Protein AF-A0A7C6HKN8-F1 (afdb_monomer)

Structure (mmCIF, N/CA/C/O backbone):
data_AF-A0A7C6HKN8-F1
#
_entry.id   AF-A0A7C6HKN8-F1
#
loop_
_atom_site.group_PDB
_atom_site.id
_atom_site.type_symbol
_atom_site.label_atom_id
_atom_site.label_alt_id
_atom_site.label_comp_id
_atom_site.label_asym_id
_atom_site.label_entity_id
_atom_site.label_seq_id
_atom_site.pdbx_PDB_ins_code
_atom_site.Cartn_x
_atom_site.Cartn_y
_atom_site.Cartn_z
_atom_site.occupancy
_atom_site.B_iso_or_equiv
_atom_site.auth_seq_id
_atom_site.auth_comp_id
_atom_site.auth_asym_id
_atom_site.auth_atom_id
_atom_site.pdbx_PDB_model_num
ATOM 1 N N . MET A 1 1 ? -2.225 6.067 46.835 1.00 45.88 1 MET A N 1
ATOM 2 C CA . MET A 1 1 ? -3.198 5.377 45.961 1.00 45.88 1 MET A CA 1
ATOM 3 C C . MET A 1 1 ? -3.950 6.439 45.179 1.00 45.88 1 MET A C 1
ATOM 5 O O . MET A 1 1 ? -4.732 7.149 45.787 1.00 45.88 1 MET A O 1
ATOM 9 N N . THR A 1 2 ? -3.709 6.574 43.876 1.00 43.94 2 THR A N 1
ATOM 10 C CA . THR A 1 2 ? -4.505 7.470 43.016 1.00 43.94 2 THR A CA 1
ATOM 11 C C . THR A 1 2 ? -4.469 6.912 41.596 1.00 43.94 2 THR A C 1
ATOM 13 O O . THR A 1 2 ? -3.478 7.033 40.883 1.00 43.94 2 THR A O 1
ATOM 16 N N . ARG A 1 3 ? -5.525 6.171 41.241 1.00 57.03 3 ARG A N 1
ATOM 17 C CA . ARG A 1 3 ? -5.720 5.483 39.956 1.00 57.03 3 ARG A CA 1
ATOM 18 C C . ARG A 1 3 ? -6.754 6.238 39.125 1.00 57.03 3 ARG A C 1
ATOM 20 O O . ARG A 1 3 ? -7.843 5.722 38.924 1.00 57.03 3 ARG A O 1
ATOM 27 N N . GLU A 1 4 ? -6.449 7.427 38.629 1.00 49.62 4 GLU A N 1
ATOM 28 C CA . GLU A 1 4 ? -7.386 8.126 37.741 1.00 49.62 4 GLU A CA 1
ATOM 29 C C . GLU A 1 4 ? -6.628 8.945 36.702 1.00 49.62 4 GLU A C 1
ATOM 31 O O . GLU A 1 4 ? -6.336 10.109 36.936 1.00 49.62 4 GLU A O 1
ATOM 36 N N . ASN A 1 5 ? -6.273 8.341 35.555 1.00 49.94 5 ASN A N 1
ATOM 37 C CA . ASN A 1 5 ? -5.996 9.144 34.352 1.00 49.94 5 ASN A CA 1
ATOM 38 C C . ASN A 1 5 ? -6.043 8.411 32.992 1.00 49.94 5 ASN A C 1
ATOM 40 O O . ASN A 1 5 ? -5.328 8.779 32.068 1.00 49.94 5 ASN A O 1
ATOM 44 N N . ASN A 1 6 ? -6.896 7.392 32.821 1.00 52.28 6 ASN A N 1
ATOM 45 C CA . ASN A 1 6 ? -6.940 6.592 31.578 1.00 52.28 6 ASN A CA 1
ATOM 46 C C . ASN A 1 6 ? -8.289 6.613 30.828 1.00 52.28 6 ASN A C 1
ATOM 48 O O . ASN A 1 6 ? -8.599 5.665 30.113 1.00 52.28 6 ASN A O 1
ATOM 52 N N . ARG A 1 7 ? -9.118 7.662 30.951 1.00 47.06 7 ARG A N 1
ATOM 53 C CA . ARG A 1 7 ? -10.458 7.692 30.309 1.00 47.06 7 ARG A CA 1
ATOM 54 C C . ARG A 1 7 ? -10.641 8.631 29.113 1.00 47.06 7 ARG A C 1
ATOM 56 O O . ARG A 1 7 ? -11.712 8.634 28.516 1.00 47.06 7 ARG A O 1
ATOM 63 N N . SER A 1 8 ? -9.625 9.379 28.693 1.00 47.62 8 SER A N 1
ATOM 64 C CA . SER A 1 8 ? -9.774 10.402 27.639 1.00 47.62 8 SER A CA 1
ATOM 65 C C . SER A 1 8 ? -9.297 9.989 26.237 1.00 47.62 8 SER A C 1
ATOM 67 O O . SER A 1 8 ? -9.471 10.756 25.294 1.00 47.62 8 SER A O 1
ATOM 69 N N . LYS A 1 9 ? -8.771 8.769 26.039 1.00 49.75 9 LYS A N 1
ATOM 70 C CA . LYS A 1 9 ? -8.278 8.297 24.723 1.00 49.75 9 LYS A CA 1
ATOM 71 C C . LYS A 1 9 ? -9.227 7.375 23.940 1.00 49.75 9 LYS A C 1
ATOM 73 O O . LYS A 1 9 ? -8.841 6.881 22.892 1.00 49.75 9 LYS A O 1
ATOM 78 N N . GLN A 1 10 ? -10.461 7.154 24.398 1.00 47.84 10 GLN A N 1
ATOM 79 C CA . GLN A 1 10 ? -11.399 6.222 23.740 1.00 47.84 10 GLN A CA 1
ATOM 80 C C . GLN A 1 10 ? -12.450 6.879 22.823 1.00 47.84 10 GLN A C 1
ATOM 82 O O . GLN A 1 10 ? -13.242 6.170 22.216 1.00 47.84 10 GLN A O 1
ATOM 87 N N . LYS A 1 11 ? -12.479 8.214 22.676 1.00 45.09 11 LYS A N 1
ATOM 88 C CA . LYS A 1 11 ? -13.579 8.923 21.978 1.00 45.09 11 LYS A CA 1
ATOM 89 C C . LYS A 1 11 ? -13.254 9.553 20.611 1.00 45.09 11 LYS A C 1
ATOM 91 O O . LYS A 1 11 ? -14.076 10.294 20.091 1.00 45.09 11 LYS A O 1
ATOM 96 N N . ARG A 1 12 ? -12.104 9.250 19.995 1.00 48.69 12 ARG A N 1
ATOM 97 C CA . ARG A 1 12 ? -11.762 9.697 18.619 1.00 48.69 12 ARG A CA 1
ATOM 98 C C . ARG A 1 12 ? -11.598 8.545 17.616 1.00 48.69 12 ARG A C 1
ATOM 100 O O . ARG A 1 12 ? -10.951 8.715 16.597 1.00 48.69 12 ARG A O 1
ATOM 107 N N . GLN A 1 13 ? -12.158 7.375 17.919 1.00 50.84 13 GLN A N 1
ATOM 108 C CA . GLN A 1 13 ? -12.067 6.168 17.083 1.00 50.84 13 GLN A CA 1
ATOM 109 C C . GLN A 1 13 ? -13.372 5.814 16.360 1.00 50.84 13 GLN A C 1
ATOM 111 O O . GLN A 1 13 ? -13.512 4.716 15.832 1.00 50.84 13 GLN A O 1
ATOM 116 N N . SER A 1 14 ? -14.312 6.750 16.238 1.00 46.53 14 SER A N 1
ATOM 117 C CA . SER A 1 14 ? -15.278 6.719 15.132 1.00 46.53 14 SER A CA 1
ATOM 118 C C . SER A 1 14 ? -14.566 7.166 13.850 1.00 46.53 14 SER A C 1
ATOM 120 O O . SER A 1 14 ? -14.926 8.149 13.211 1.00 46.53 14 SER A O 1
ATOM 122 N N . GLU A 1 15 ? -13.451 6.506 13.555 1.00 55.72 15 GLU A N 1
ATOM 123 C CA . GLU A 1 15 ? -12.697 6.671 12.331 1.00 55.72 15 GLU A CA 1
ATOM 124 C C . GLU A 1 15 ? -13.449 5.903 11.258 1.00 55.72 15 GLU A C 1
ATOM 126 O O . GLU A 1 15 ? -13.922 4.795 11.516 1.00 55.72 15 GLU A O 1
ATOM 131 N N . ILE A 1 16 ? -13.577 6.523 10.089 1.00 54.34 16 ILE A N 1
ATOM 132 C CA . ILE A 1 16 ? -14.257 6.009 8.901 1.00 54.34 16 ILE A CA 1
ATOM 133 C C . ILE A 1 16 ? -13.490 4.765 8.436 1.00 54.34 16 ILE A C 1
ATOM 135 O O . ILE A 1 16 ? -12.640 4.814 7.553 1.00 54.34 16 ILE A O 1
ATOM 139 N N . GLN A 1 17 ? -13.700 3.654 9.128 1.00 53.16 17 GLN A N 1
ATOM 140 C CA . GLN A 1 17 ? -13.150 2.357 8.794 1.00 53.16 17 GLN A CA 1
ATOM 141 C C . GLN A 1 17 ? -13.956 1.833 7.619 1.00 53.16 17 GLN A C 1
ATOM 143 O O . GLN A 1 17 ? -15.188 1.863 7.644 1.00 53.16 17 GLN A O 1
ATOM 148 N N . LEU A 1 18 ? -13.248 1.386 6.582 1.00 57.19 18 LEU A N 1
ATOM 149 C CA . LEU A 1 18 ? -13.861 0.627 5.503 1.00 57.19 18 LEU A CA 1
ATOM 150 C C . LEU A 1 18 ? -14.695 -0.514 6.116 1.00 57.19 18 LEU A C 1
ATOM 152 O O . LEU A 1 18 ? -14.180 -1.195 7.015 1.00 57.19 18 LEU A O 1
ATOM 156 N N . PRO A 1 19 ? -15.962 -0.718 5.704 1.00 59.19 19 PRO A N 1
ATOM 157 C CA . PRO A 1 19 ? -16.722 -1.887 6.108 1.00 59.19 19 PRO A CA 1
ATOM 158 C C . PRO A 1 19 ? -15.893 -3.162 5.882 1.00 59.19 19 PRO A C 1
ATOM 160 O O . PRO A 1 19 ? -15.135 -3.241 4.909 1.00 59.19 19 PRO A O 1
ATOM 163 N N . PRO A 1 20 ? -15.990 -4.158 6.782 1.00 57.00 20 PRO A N 1
ATOM 164 C CA . PRO A 1 20 ? -15.280 -5.420 6.615 1.00 57.00 20 PRO A CA 1
ATOM 165 C C . PRO A 1 20 ? -15.613 -6.026 5.245 1.00 57.00 20 PRO A C 1
ATOM 167 O O . PRO A 1 20 ? -16.776 -6.306 4.971 1.00 57.00 20 PRO A O 1
ATOM 170 N N . GLY A 1 21 ? -14.600 -6.194 4.390 1.00 65.69 21 GLY A N 1
ATOM 171 C CA . GLY A 1 21 ? -14.757 -6.729 3.033 1.00 65.69 21 GLY A CA 1
ATOM 172 C C . GLY A 1 21 ? -14.762 -5.695 1.902 1.00 65.69 21 GLY A C 1
ATOM 173 O O . GLY A 1 21 ? -14.860 -6.091 0.747 1.0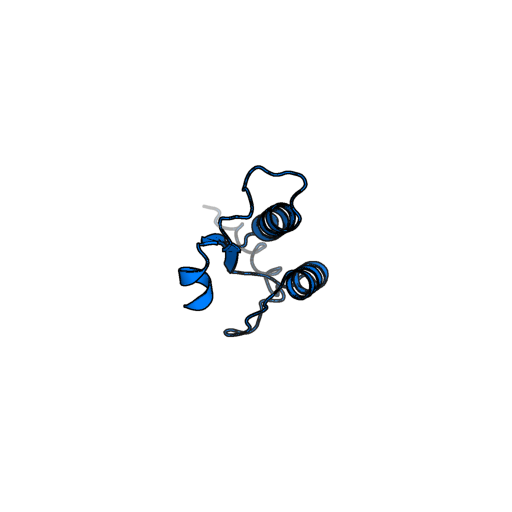0 65.69 21 GLY A O 1
ATOM 174 N N . GLU A 1 22 ? -14.630 -4.393 2.182 1.00 77.50 22 GLU A N 1
ATOM 175 C CA . GLU A 1 22 ? -14.453 -3.409 1.109 1.00 77.50 22 GLU A CA 1
ATOM 176 C C . GLU A 1 22 ? -13.001 -3.376 0.618 1.00 77.50 22 GLU A C 1
ATOM 178 O O . GLU A 1 22 ? -12.088 -2.927 1.316 1.00 77.50 22 GLU A O 1
ATOM 183 N N . GLN A 1 23 ? -12.818 -3.850 -0.610 1.00 85.38 23 GLN A N 1
ATOM 184 C CA . GLN A 1 23 ? -11.572 -3.802 -1.359 1.00 85.38 23 GLN A CA 1
ATOM 185 C C . GLN A 1 23 ? -11.618 -2.625 -2.330 1.00 85.38 23 GLN A C 1
ATOM 187 O O . GLN A 1 23 ? -12.586 -2.439 -3.066 1.00 85.38 23 GLN A O 1
ATOM 192 N N . ILE A 1 24 ? -10.563 -1.814 -2.312 1.00 87.88 24 ILE A N 1
ATOM 193 C CA . ILE A 1 24 ? -10.356 -0.735 -3.275 1.00 87.88 24 ILE A CA 1
ATOM 194 C C . ILE A 1 24 ? -9.100 -1.037 -4.074 1.00 87.88 24 ILE A C 1
ATOM 196 O O . ILE A 1 24 ? -8.059 -1.382 -3.516 1.00 87.88 24 ILE A O 1
ATOM 200 N N . GLU A 1 25 ? -9.203 -0.896 -5.387 1.00 88.62 25 GLU A N 1
ATOM 201 C CA . GLU A 1 25 ? -8.117 -1.208 -6.304 1.00 88.62 25 GLU A CA 1
ATOM 202 C C . GLU A 1 25 ? -7.782 -0.014 -7.183 1.00 88.62 25 GLU A C 1
ATOM 204 O O . GLU A 1 25 ? -8.639 0.775 -7.580 1.00 88.62 25 GLU A O 1
ATOM 209 N N . GLY A 1 26 ? -6.500 0.094 -7.515 1.00 89.31 26 GLY A N 1
ATOM 210 C CA . GLY A 1 26 ? -5.981 1.175 -8.335 1.00 89.31 26 GLY A CA 1
ATOM 211 C C . GLY A 1 26 ? -5.607 2.426 -7.540 1.00 89.31 26 GLY A C 1
ATOM 212 O O . GLY A 1 26 ? -6.025 2.658 -6.407 1.00 89.31 26 GLY A O 1
ATOM 213 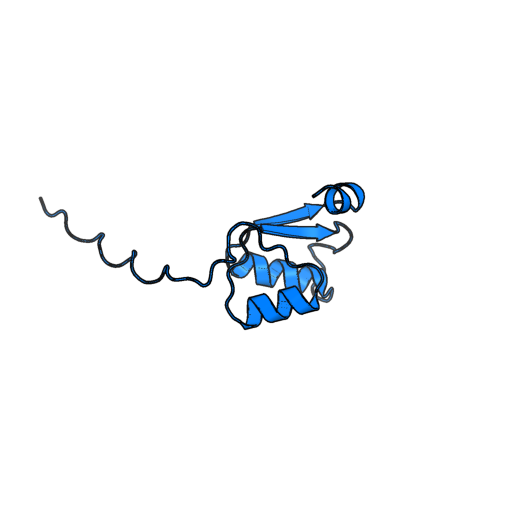N N . ARG A 1 27 ? -4.776 3.255 -8.178 1.00 89.81 27 ARG A N 1
ATOM 214 C CA . ARG A 1 27 ? -4.180 4.449 -7.568 1.00 89.81 27 ARG A CA 1
ATOM 215 C C . ARG A 1 27 ? -5.228 5.506 -7.221 1.00 89.81 27 ARG A C 1
ATOM 217 O O . ARG A 1 27 ? -5.281 5.963 -6.088 1.00 89.81 27 ARG A O 1
ATOM 224 N N . ASN A 1 28 ? -6.070 5.871 -8.188 1.00 91.06 28 ASN A N 1
ATOM 225 C CA . ASN A 1 28 ? -7.008 6.985 -8.025 1.00 91.06 28 ASN A CA 1
ATOM 226 C C . ASN A 1 28 ? -8.096 6.690 -6.972 1.00 91.06 28 ASN A C 1
ATOM 228 O O . ASN A 1 28 ? -8.329 7.554 -6.131 1.00 91.06 28 ASN A O 1
ATOM 232 N N . PRO A 1 29 ? -8.729 5.497 -6.934 1.00 90.94 29 PRO A N 1
ATOM 233 C CA . PRO A 1 29 ? -9.684 5.180 -5.868 1.00 90.94 29 PRO A CA 1
ATOM 234 C C . PRO A 1 29 ? -9.051 5.193 -4.472 1.00 90.94 29 PRO A C 1
ATOM 236 O O . PRO A 1 29 ? -9.682 5.640 -3.515 1.00 90.94 29 PRO A O 1
ATOM 239 N N . LEU A 1 30 ? -7.792 4.755 -4.356 1.00 90.12 30 LEU A N 1
ATOM 240 C CA . LEU A 1 30 ? -7.041 4.813 -3.104 1.00 90.12 30 LEU A CA 1
ATOM 241 C C . LEU A 1 30 ? -6.728 6.256 -2.684 1.00 90.12 30 LEU A C 1
ATOM 243 O O . LEU A 1 30 ? -6.919 6.603 -1.521 1.00 90.12 30 LEU A O 1
ATOM 247 N N . GLU A 1 31 ? -6.320 7.115 -3.620 1.00 90.88 31 GLU A N 1
ATOM 248 C CA . GLU A 1 31 ? -6.111 8.548 -3.366 1.00 90.88 31 GLU A CA 1
ATOM 249 C C . GLU A 1 31 ? -7.396 9.233 -2.885 1.00 90.88 31 GLU A C 1
ATOM 251 O O . GLU A 1 31 ? -7.375 9.951 -1.884 1.00 90.88 31 GLU A O 1
ATOM 256 N N . GLU A 1 32 ? -8.532 8.959 -3.529 1.00 90.38 32 GLU A N 1
ATOM 257 C CA . GLU A 1 32 ? -9.828 9.500 -3.111 1.00 90.38 32 GLU A CA 1
ATOM 258 C C . GLU A 1 32 ? -10.255 8.982 -1.732 1.00 90.38 32 GLU A C 1
ATO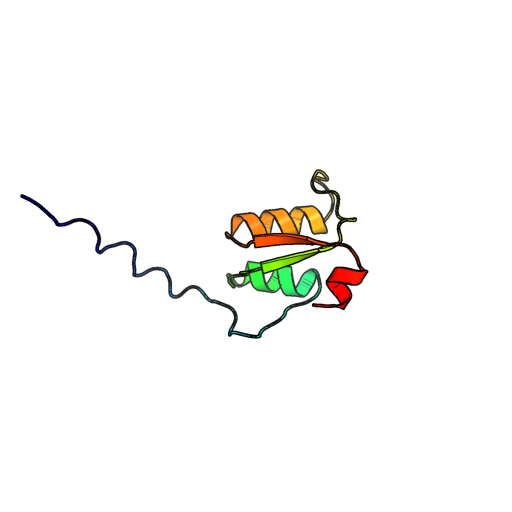M 260 O O . GLU A 1 32 ? -10.766 9.750 -0.915 1.00 90.38 32 GLU A O 1
ATOM 265 N N . ALA A 1 33 ? -10.000 7.706 -1.427 1.00 88.88 33 ALA A N 1
ATOM 266 C CA . ALA A 1 33 ? -10.274 7.134 -0.113 1.00 88.88 33 ALA A CA 1
ATOM 267 C C . ALA A 1 33 ? -9.452 7.819 0.991 1.00 88.88 33 ALA A C 1
ATOM 269 O O . ALA A 1 33 ? -10.008 8.205 2.023 1.00 88.88 33 ALA A O 1
ATOM 270 N N . LEU A 1 34 ? 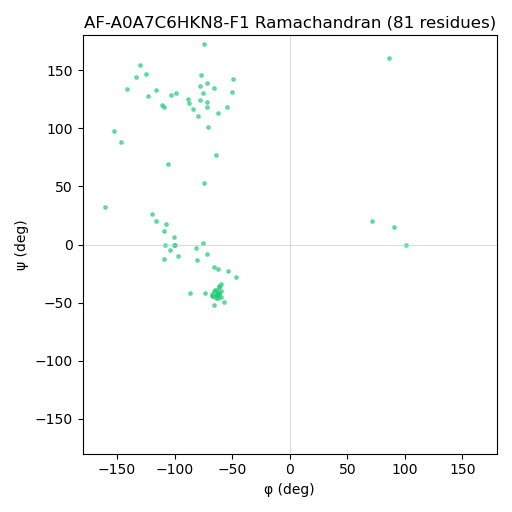-8.153 8.025 0.759 1.00 88.25 34 LEU A N 1
ATOM 271 C CA . LEU A 1 34 ? -7.279 8.751 1.683 1.00 88.25 34 LEU A CA 1
ATOM 272 C C . LEU A 1 34 ? -7.729 10.209 1.846 1.00 88.25 34 LEU A C 1
ATOM 274 O O . LEU A 1 34 ? -7.824 10.699 2.972 1.00 88.25 34 LEU A O 1
ATOM 278 N N . ARG A 1 35 ? -8.077 10.888 0.744 1.00 88.81 35 ARG A N 1
ATOM 279 C CA . ARG A 1 35 ? -8.582 12.271 0.748 1.00 88.81 35 ARG A CA 1
ATOM 280 C C . ARG A 1 35 ? -9.892 12.408 1.524 1.00 88.81 35 ARG A C 1
ATOM 282 O O . ARG A 1 35 ? -10.094 13.402 2.217 1.00 88.81 35 ARG A O 1
ATOM 289 N N . ALA A 1 36 ? -10.762 11.406 1.442 1.00 89.19 36 ALA A N 1
ATOM 290 C CA . ALA A 1 36 ? -12.004 11.326 2.205 1.00 89.19 36 ALA A CA 1
ATOM 291 C C . ALA A 1 36 ? -11.793 10.958 3.690 1.00 89.19 36 ALA A C 1
ATOM 293 O O . ALA A 1 36 ? -12.766 10.836 4.433 1.00 89.19 36 ALA A O 1
ATOM 294 N N . GLY A 1 37 ? -10.546 10.770 4.139 1.00 86.81 37 GLY A N 1
ATOM 295 C CA . GLY A 1 37 ? -10.223 10.407 5.519 1.00 86.81 37 GLY A CA 1
ATOM 296 C C . GLY A 1 37 ? -10.597 8.967 5.877 1.00 86.81 37 GLY A C 1
ATOM 297 O O . GLY A 1 37 ? -10.762 8.649 7.057 1.00 86.81 37 GLY A O 1
ATOM 298 N N . ARG A 1 38 ? -10.760 8.093 4.875 1.00 85.31 38 ARG A N 1
ATOM 299 C CA . ARG A 1 38 ? -11.049 6.673 5.095 1.00 85.31 38 ARG A CA 1
ATOM 300 C C . ARG A 1 38 ? -9.804 5.982 5.628 1.00 85.31 38 ARG A C 1
ATOM 302 O O . ARG A 1 38 ? -8.691 6.212 5.158 1.00 85.31 38 ARG A O 1
ATOM 309 N N . LYS A 1 39 ? -9.998 5.092 6.593 1.00 85.44 39 LYS A N 1
ATOM 310 C CA . LYS A 1 39 ? -8.916 4.294 7.155 1.00 85.44 39 LYS A CA 1
ATOM 311 C C . LYS A 1 39 ? -8.629 3.067 6.319 1.00 85.44 39 LYS A C 1
ATOM 313 O O . LYS A 1 39 ? -9.443 2.147 6.254 1.00 85.44 39 LYS A O 1
ATOM 318 N N . ILE A 1 40 ? -7.421 3.032 5.775 1.00 87.62 40 ILE A N 1
ATOM 319 C CA . ILE A 1 40 ? -6.860 1.856 5.125 1.00 87.62 40 ILE A CA 1
ATOM 320 C C . ILE A 1 40 ? -6.159 1.018 6.193 1.00 87.62 40 ILE A C 1
ATOM 322 O O . ILE A 1 40 ? -5.317 1.520 6.930 1.00 87.62 40 ILE A O 1
ATOM 326 N N . ARG A 1 41 ? -6.526 -0.260 6.316 1.00 89.06 41 ARG A N 1
ATOM 327 C CA . ARG A 1 41 ? -5.871 -1.180 7.264 1.00 89.06 41 ARG A CA 1
ATOM 328 C C . ARG A 1 41 ? -4.631 -1.831 6.659 1.00 89.06 41 ARG A C 1
ATOM 330 O O . ARG A 1 41 ? -3.620 -1.969 7.339 1.00 89.06 41 ARG A O 1
ATOM 337 N N . GLN A 1 42 ? -4.742 -2.231 5.397 1.00 90.31 42 GLN A N 1
ATOM 338 C CA . GLN A 1 42 ? -3.747 -2.998 4.664 1.00 90.31 42 GLN A CA 1
ATOM 339 C C . GLN A 1 42 ? -3.685 -2.474 3.228 1.00 90.31 42 GLN A C 1
ATOM 341 O O . GLN A 1 42 ? -4.725 -2.280 2.602 1.00 90.31 42 GLN A O 1
ATOM 346 N N . LEU A 1 43 ? -2.477 -2.256 2.720 1.00 90.81 43 LEU A N 1
ATOM 347 C CA . LEU A 1 43 ? -2.207 -1.885 1.337 1.00 90.81 43 LEU A CA 1
ATOM 348 C C . LEU A 1 43 ? -1.251 -2.907 0.724 1.00 90.81 43 LEU A C 1
ATOM 350 O O . LEU A 1 43 ? -0.173 -3.150 1.266 1.00 90.81 43 LEU A O 1
ATOM 354 N N . TYR A 1 44 ? -1.626 -3.456 -0.428 1.00 91.44 44 TYR A N 1
ATOM 355 C CA . TYR A 1 44 ? -0.750 -4.276 -1.256 1.00 91.44 44 TYR A CA 1
ATOM 356 C C . TYR A 1 44 ? -0.270 -3.459 -2.447 1.00 91.44 44 TYR A C 1
ATOM 358 O O . TYR A 1 44 ? -1.064 -2.845 -3.158 1.00 91.44 44 TYR A O 1
ATOM 366 N N . ILE A 1 45 ? 1.039 -3.433 -2.661 1.00 89.69 45 ILE A N 1
ATOM 367 C CA . ILE A 1 45 ? 1.657 -2.676 -3.745 1.00 89.69 45 ILE A CA 1
ATOM 368 C C . ILE A 1 45 ? 2.685 -3.537 -4.460 1.00 89.69 45 ILE A C 1
ATOM 370 O O . ILE A 1 45 ? 3.366 -4.349 -3.843 1.00 89.69 45 ILE A O 1
ATOM 374 N N . LEU A 1 46 ? 2.812 -3.377 -5.774 1.00 87.81 46 LEU A N 1
ATOM 375 C CA . LEU A 1 46 ? 3.777 -4.163 -6.532 1.00 87.81 46 LEU A CA 1
ATOM 376 C C . LEU A 1 46 ? 5.213 -3.807 -6.127 1.00 87.81 46 LEU A C 1
ATOM 378 O O . LEU A 1 46 ? 5.580 -2.636 -6.117 1.00 87.81 46 LEU A O 1
ATOM 382 N N . ASN A 1 47 ? 6.050 -4.824 -5.916 1.00 82.31 47 ASN A N 1
ATOM 383 C CA . ASN A 1 47 ? 7.477 -4.723 -5.578 1.00 82.31 47 ASN A CA 1
ATOM 384 C C . ASN A 1 47 ? 8.290 -3.864 -6.560 1.00 82.31 47 ASN A C 1
ATOM 386 O O . ASN A 1 47 ? 9.341 -3.342 -6.201 1.00 82.31 47 ASN A O 1
ATOM 390 N N . LYS A 1 48 ? 7.805 -3.694 -7.798 1.00 73.31 48 LYS A N 1
ATOM 391 C CA . LYS A 1 48 ? 8.420 -2.806 -8.795 1.00 73.31 48 LYS A CA 1
ATOM 392 C C . LYS A 1 48 ? 8.358 -1.321 -8.414 1.00 73.31 48 LYS A C 1
ATOM 394 O O . LYS A 1 48 ? 9.107 -0.536 -8.983 1.00 73.31 48 LYS A O 1
ATOM 399 N N . ALA A 1 49 ? 7.466 -0.935 -7.497 1.00 63.38 49 ALA A N 1
ATOM 400 C CA . ALA A 1 49 ? 7.473 0.389 -6.891 1.00 63.38 49 ALA A CA 1
ATOM 401 C C . ALA A 1 49 ? 8.684 0.462 -5.956 1.00 63.38 49 ALA A C 1
ATOM 403 O O . ALA A 1 49 ? 8.698 -0.122 -4.869 1.00 63.38 49 ALA A O 1
ATOM 404 N N . THR A 1 50 ? 9.756 1.106 -6.411 1.00 65.25 50 THR A N 1
ATOM 405 C CA . THR A 1 50 ? 11.002 1.195 -5.654 1.00 65.25 50 THR A CA 1
ATOM 406 C C . THR A 1 50 ? 10.730 1.936 -4.346 1.00 65.25 50 THR A C 1
ATOM 408 O O . THR A 1 50 ? 10.468 3.139 -4.373 1.00 65.25 50 THR A O 1
ATOM 411 N N . LYS A 1 51 ? 10.834 1.252 -3.195 1.00 61.47 51 LYS A N 1
ATOM 412 C CA . LYS A 1 51 ? 10.632 1.824 -1.841 1.00 61.47 51 LYS A CA 1
ATOM 413 C C . LYS A 1 51 ? 11.348 3.162 -1.608 1.0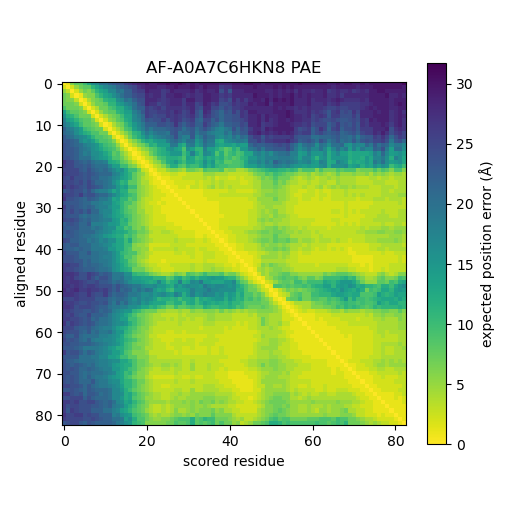0 61.47 51 LYS A C 1
ATOM 415 O O . LYS A 1 51 ? 10.928 3.957 -0.775 1.00 61.47 51 LYS A O 1
ATOM 420 N N . THR A 1 52 ? 12.449 3.389 -2.316 1.00 62.88 52 THR A N 1
ATOM 421 C CA . THR A 1 52 ? 13.337 4.545 -2.173 1.00 62.88 52 THR A CA 1
ATOM 422 C C . THR A 1 52 ? 13.067 5.667 -3.173 1.00 62.88 52 THR A C 1
ATOM 424 O O . THR A 1 52 ? 13.638 6.749 -3.030 1.00 62.88 52 THR A O 1
ATOM 427 N N . SER A 1 53 ? 12.221 5.443 -4.182 1.00 69.75 53 SER A N 1
ATOM 428 C CA . SER A 1 53 ? 11.931 6.465 -5.182 1.00 69.75 53 SER A CA 1
ATOM 429 C C . SER A 1 53 ? 11.065 7.562 -4.570 1.00 69.75 53 SER A C 1
ATOM 431 O O . SER A 1 53 ? 9.946 7.317 -4.122 1.00 69.75 53 SER A O 1
ATOM 433 N N . GLN A 1 54 ? 11.591 8.787 -4.550 1.00 70.12 54 GLN A N 1
ATOM 434 C CA . GLN A 1 54 ? 10.856 9.959 -4.069 1.00 70.12 54 GLN A CA 1
ATOM 435 C C . GLN A 1 54 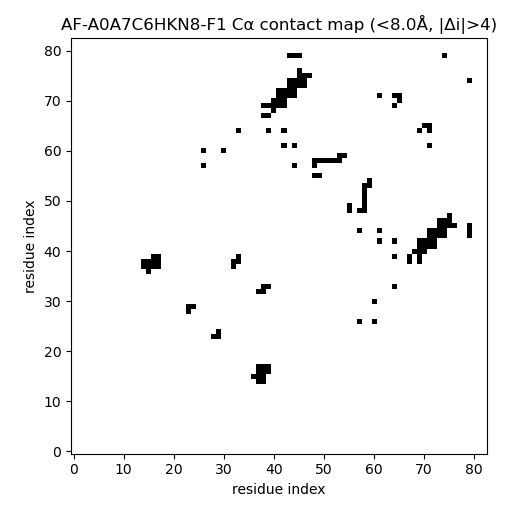? 9.894 10.528 -5.118 1.00 70.12 54 GLN A C 1
ATOM 437 O O . GLN A 1 54 ? 9.049 11.351 -4.783 1.00 70.12 54 GLN A O 1
ATOM 442 N N . THR A 1 55 ? 10.024 10.101 -6.374 1.00 77.62 55 THR A N 1
ATOM 443 C CA . THR A 1 55 ? 9.227 10.600 -7.501 1.00 77.62 55 THR A CA 1
ATOM 444 C C . THR A 1 55 ? 8.228 9.575 -8.021 1.00 77.62 55 THR A C 1
ATOM 446 O O . THR A 1 55 ? 7.343 9.942 -8.790 1.00 77.62 55 THR A O 1
ATOM 449 N N . ASP A 1 56 ? 8.343 8.306 -7.614 1.00 84.06 56 ASP A N 1
ATOM 450 C CA . ASP A 1 56 ? 7.411 7.271 -8.047 1.00 84.06 56 ASP A CA 1
ATOM 451 C C . ASP A 1 56 ? 6.039 7.463 -7.371 1.00 84.06 56 ASP A C 1
ATOM 453 O O . ASP A 1 56 ? 5.958 7.461 -6.136 1.00 84.06 56 ASP A O 1
ATOM 457 N N . PRO A 1 57 ? 4.948 7.612 -8.145 1.00 83.00 57 PRO A N 1
ATOM 458 C CA . PRO A 1 57 ? 3.618 7.844 -7.588 1.00 83.00 57 PRO A CA 1
ATOM 459 C C . PRO A 1 57 ? 3.143 6.728 -6.653 1.00 83.00 57 PRO A C 1
ATOM 461 O O . PRO A 1 57 ? 2.442 7.004 -5.681 1.00 83.00 57 PRO A O 1
ATOM 464 N N . LEU A 1 58 ? 3.523 5.474 -6.920 1.00 84.50 58 LEU A N 1
ATOM 465 C CA . LEU A 1 58 ? 3.133 4.335 -6.090 1.00 84.50 58 LEU A CA 1
ATOM 466 C C . LEU A 1 58 ? 3.904 4.336 -4.764 1.00 84.50 58 LEU A C 1
ATOM 468 O O . LEU A 1 58 ? 3.297 4.147 -3.710 1.00 84.50 58 LEU A O 1
ATOM 472 N N . SER A 1 59 ? 5.202 4.639 -4.788 1.00 84.62 59 SER A N 1
ATOM 473 C CA . SER A 1 59 ? 6.004 4.815 -3.571 1.00 84.62 59 SER A CA 1
ATOM 474 C C . SER A 1 59 ? 5.525 5.984 -2.706 1.00 84.62 59 SER A C 1
ATOM 476 O O . SER A 1 59 ? 5.478 5.868 -1.480 1.00 84.62 59 SER A O 1
ATOM 478 N N . LEU A 1 60 ? 5.118 7.103 -3.314 1.00 87.50 60 LEU A N 1
ATOM 479 C CA . LEU A 1 60 ? 4.512 8.222 -2.583 1.00 87.50 60 LEU A CA 1
ATOM 480 C C . LEU A 1 60 ? 3.193 7.815 -1.920 1.00 87.50 60 LEU A C 1
ATOM 482 O O . LEU A 1 60 ? 2.986 8.108 -0.741 1.00 87.50 60 LEU A O 1
ATOM 486 N N . LEU A 1 61 ? 2.339 7.092 -2.644 1.00 87.75 61 LEU A N 1
ATOM 487 C CA . LEU A 1 61 ? 1.056 6.623 -2.133 1.00 87.75 61 LEU A CA 1
ATOM 488 C C . LEU A 1 61 ? 1.223 5.609 -0.994 1.00 87.75 61 LEU A C 1
ATOM 490 O O . LEU A 1 61 ? 0.525 5.697 0.016 1.00 87.75 61 LEU A O 1
ATOM 494 N N . ALA A 1 62 ? 2.192 4.698 -1.105 1.00 89.12 62 ALA A N 1
ATOM 495 C CA . ALA A 1 62 ? 2.563 3.786 -0.027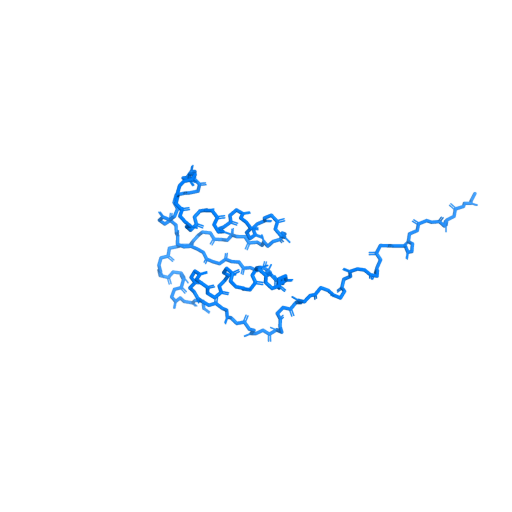 1.00 89.12 62 ALA A CA 1
ATOM 496 C C . ALA A 1 62 ? 2.957 4.544 1.244 1.00 89.12 62 ALA A C 1
ATOM 498 O O . ALA A 1 62 ? 2.424 4.257 2.312 1.00 89.12 62 ALA A O 1
ATOM 499 N N . ARG A 1 63 ? 3.835 5.548 1.127 1.00 88.50 63 ARG A N 1
ATOM 500 C CA . ARG A 1 63 ? 4.277 6.366 2.269 1.00 88.50 63 ARG A CA 1
ATOM 501 C C . ARG A 1 63 ? 3.133 7.157 2.895 1.00 88.50 63 ARG A C 1
ATOM 503 O O . ARG A 1 63 ? 3.041 7.231 4.116 1.00 88.50 63 ARG A O 1
ATOM 510 N N . GLN A 1 64 ? 2.263 7.744 2.074 1.00 88.69 64 GLN A N 1
ATOM 511 C CA . GLN A 1 64 ? 1.072 8.446 2.558 1.00 88.69 64 GLN A CA 1
ATOM 512 C C . GLN A 1 64 ? 0.144 7.494 3.314 1.00 88.69 64 GLN A C 1
ATOM 514 O O . GLN A 1 64 ? -0.324 7.830 4.397 1.00 88.69 64 GLN A O 1
ATOM 519 N N . THR A 1 65 ? -0.070 6.292 2.781 1.00 89.44 65 THR A N 1
ATOM 520 C CA . THR A 1 65 ? -0.932 5.276 3.396 1.00 89.44 65 THR A CA 1
ATOM 521 C C . THR A 1 65 ? -0.330 4.760 4.706 1.00 89.44 65 THR A C 1
ATOM 523 O O . THR A 1 65 ? -1.018 4.714 5.724 1.00 89.44 65 THR A O 1
ATOM 526 N N . GLU A 1 66 ? 0.971 4.474 4.737 1.00 89.69 66 GLU A N 1
ATOM 527 C CA . GLU A 1 66 ? 1.707 4.081 5.947 1.00 89.69 66 GLU A CA 1
ATOM 528 C C . GLU A 1 66 ? 1.646 5.163 7.037 1.00 89.69 66 GLU A C 1
ATOM 530 O O . GLU A 1 66 ? 1.408 4.855 8.204 1.00 89.69 66 GLU A O 1
ATOM 535 N N . ALA A 1 67 ? 1.747 6.445 6.666 1.00 88.31 67 ALA A N 1
ATOM 536 C CA . ALA A 1 67 ? 1.617 7.567 7.599 1.00 88.31 67 ALA A CA 1
ATOM 537 C C . ALA A 1 67 ? 0.230 7.653 8.270 1.00 88.31 67 ALA A C 1
ATOM 539 O O . ALA A 1 67 ? 0.106 8.242 9.344 1.00 88.31 67 ALA A O 1
ATOM 540 N N . THR A 1 68 ? -0.808 7.041 7.685 1.00 86.81 68 THR A N 1
ATOM 541 C CA . THR A 1 68 ? -2.134 6.908 8.323 1.00 86.81 68 THR A CA 1
ATOM 542 C C . THR A 1 68 ? -2.225 5.747 9.323 1.00 86.81 68 THR A C 1
ATOM 544 O O . THR A 1 68 ? -3.251 5.585 9.990 1.00 86.81 68 THR A O 1
ATOM 547 N N . GLY A 1 69 ? -1.153 4.960 9.463 1.00 86.94 69 GLY A N 1
ATOM 548 C CA . GLY A 1 69 ? -1.077 3.772 10.315 1.00 86.94 69 GLY A CA 1
ATOM 549 C C . GLY A 1 69 ? -1.474 2.470 9.614 1.00 86.94 69 GLY A C 1
ATOM 550 O O . GLY A 1 69 ? -1.739 1.480 10.294 1.00 86.94 69 GLY A O 1
ATOM 551 N N . ALA A 1 70 ? -1.551 2.466 8.281 1.00 90.12 70 ALA A N 1
ATOM 552 C CA . ALA A 1 70 ? -1.831 1.269 7.496 1.00 90.12 70 ALA A CA 1
ATOM 553 C C . ALA A 1 70 ? -0.596 0.363 7.388 1.00 90.12 70 ALA A C 1
ATOM 555 O O . ALA A 1 70 ? 0.529 0.843 7.249 1.00 90.12 70 ALA A O 1
ATOM 556 N N . ASN A 1 71 ? -0.811 -0.952 7.350 1.00 90.75 71 ASN A N 1
ATOM 557 C CA . ASN A 1 71 ? 0.239 -1.905 7.002 1.00 90.75 71 ASN A CA 1
ATOM 558 C C . ASN A 1 71 ? 0.448 -1.918 5.483 1.00 90.75 71 ASN A C 1
ATOM 560 O O . ASN A 1 71 ? -0.492 -2.175 4.731 1.00 90.75 71 ASN A O 1
ATOM 564 N N . VAL A 1 72 ? 1.677 -1.675 5.025 1.00 90.94 72 VAL A N 1
ATOM 565 C CA . VAL A 1 72 ? 2.016 -1.692 3.594 1.00 90.94 72 VAL A CA 1
ATOM 566 C C . VAL A 1 72 ? 2.874 -2.909 3.267 1.00 90.94 72 VAL A C 1
ATOM 568 O O . VAL A 1 72 ? 3.996 -3.052 3.755 1.00 90.94 72 VAL A O 1
ATOM 571 N N . SER A 1 73 ? 2.361 -3.775 2.397 1.00 90.38 73 SER A N 1
ATOM 572 C CA . SER A 1 73 ? 3.054 -4.967 1.913 1.00 90.38 73 SER A CA 1
ATOM 573 C C . SER A 1 73 ? 3.410 -4.807 0.444 1.00 90.38 73 SER A C 1
ATOM 575 O O . SER A 1 73 ? 2.543 -4.643 -0.413 1.00 90.38 73 SER A O 1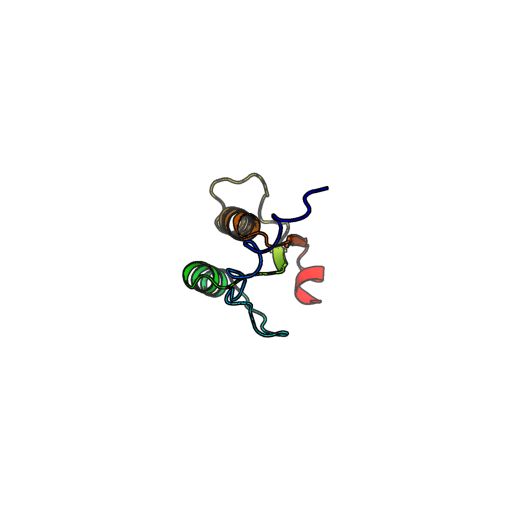
ATOM 577 N N . TYR A 1 74 ? 4.706 -4.879 0.159 1.00 88.69 74 TYR A N 1
ATOM 578 C CA . TYR A 1 74 ? 5.207 -4.904 -1.204 1.00 88.69 74 TYR A CA 1
ATOM 579 C C . TYR A 1 74 ? 5.237 -6.363 -1.664 1.00 88.69 74 TYR A C 1
ATOM 581 O O . TYR A 1 74 ? 5.832 -7.213 -1.000 1.00 88.69 74 TYR A O 1
ATOM 589 N N . VAL A 1 75 ? 4.535 -6.657 -2.751 1.00 89.25 75 VAL A N 1
ATOM 590 C CA . VAL A 1 75 ? 4.262 -8.014 -3.229 1.00 89.25 75 VAL A CA 1
ATOM 591 C C . VAL A 1 75 ? 4.610 -8.137 -4.706 1.00 89.25 75 VAL A C 1
ATOM 593 O O . VAL A 1 75 ? 4.631 -7.152 -5.444 1.00 89.25 75 VAL A O 1
ATOM 596 N N . ASP A 1 76 ? 4.927 -9.339 -5.168 1.00 89.38 76 ASP A N 1
ATOM 597 C CA . ASP A 1 76 ? 5.038 -9.580 -6.604 1.00 89.38 76 ASP A CA 1
ATOM 598 C C . ASP A 1 76 ? 3.650 -9.639 -7.267 1.00 89.38 76 ASP A C 1
ATOM 600 O O . ASP A 1 76 ? 2.605 -9.573 -6.613 1.00 89.38 76 ASP A O 1
ATOM 604 N N . ARG A 1 77 ? 3.643 -9.705 -8.602 1.00 87.38 77 ARG A N 1
ATOM 605 C CA . ARG A 1 77 ? 2.401 -9.727 -9.378 1.00 87.38 77 ARG A CA 1
ATOM 606 C C . ARG A 1 77 ? 1.558 -10.967 -9.068 1.00 87.38 77 ARG A C 1
ATOM 608 O O . ARG A 1 77 ? 0.358 -10.828 -8.887 1.00 87.38 77 ARG A O 1
ATOM 615 N N . ALA A 1 78 ? 2.194 -12.134 -8.967 1.00 88.19 78 ALA A N 1
ATOM 616 C CA . ALA A 1 78 ? 1.511 -13.398 -8.702 1.00 88.19 78 ALA A CA 1
ATOM 617 C C . ALA A 1 78 ? 0.802 -13.393 -7.341 1.00 88.19 78 ALA A C 1
ATOM 619 O O . ALA A 1 78 ? -0.340 -13.826 -7.243 1.00 88.19 78 ALA A O 1
ATOM 620 N N . THR A 1 79 ? 1.455 -12.849 -6.314 1.00 86.88 79 THR A N 1
ATOM 621 C CA . THR A 1 79 ? 0.873 -12.681 -4.982 1.00 86.88 79 THR A CA 1
ATOM 622 C C . THR A 1 79 ? -0.306 -11.716 -5.028 1.00 86.88 79 THR A C 1
ATOM 624 O O . THR A 1 79 ? -1.354 -12.028 -4.474 1.00 86.88 79 THR A O 1
ATOM 627 N N . LEU A 1 80 ? -0.169 -10.568 -5.707 1.00 85.12 80 LEU A N 1
ATOM 628 C CA . LEU A 1 80 ? -1.254 -9.586 -5.816 1.00 85.12 80 LEU A CA 1
ATOM 629 C C . LEU A 1 80 ? -2.490 -10.155 -6.520 1.00 85.12 80 LEU A C 1
ATOM 631 O O . LEU A 1 80 ? -3.597 -9.904 -6.070 1.00 85.12 80 LEU A O 1
ATOM 635 N N . ASP A 1 81 ? -2.297 -10.929 -7.590 1.00 85.19 81 ASP A N 1
ATOM 636 C CA . ASP A 1 81 ? -3.395 -11.548 -8.342 1.00 85.19 81 ASP A CA 1
ATOM 637 C C . ASP A 1 81 ? -4.071 -12.709 -7.562 1.00 85.19 81 ASP A C 1
ATOM 639 O O . ASP A 1 81 ? -5.086 -13.235 -8.012 1.00 85.19 81 ASP A O 1
ATOM 643 N N . SER A 1 82 ? -3.518 -13.131 -6.414 1.00 85.12 82 SER A N 1
ATOM 644 C CA . SER A 1 82 ? -4.045 -14.230 -5.580 1.00 85.12 82 SER A CA 1
ATOM 645 C C . SER A 1 82 ? -4.770 -13.789 -4.302 1.00 85.12 82 SER A C 1
ATOM 647 O O . SER A 1 82 ? -5.276 -14.646 -3.575 1.00 85.12 82 SER A O 1
ATOM 649 N N . ILE A 1 83 ? -4.769 -12.485 -4.011 1.00 79.50 83 ILE A N 1
ATOM 650 C CA . ILE A 1 83 ? -5.435 -11.861 -2.854 1.00 79.50 83 ILE A CA 1
ATOM 651 C C . ILE A 1 83 ? -6.856 -11.472 -3.249 1.00 79.50 83 ILE A C 1
ATOM 653 O O . ILE A 1 83 ? -7.762 -11.738 -2.429 1.00 79.50 83 ILE A O 1
#

Sequence (83 aa):
MTRENNRSKQKRQSEIQLPPGEQIEGRNPLEEALRAGRKIRQLYILNKATKTSQTDPLSLLARQTEATGANVSYVDRATLDSI

Nearest PDB structures (foldseek):
  3l4e-assembly1_A  TM=6.187E-01  e=1.022E+00  Listeria monocytogenes EGD-e
  7ji4-assembly1_A  TM=4.600E-01  e=5.947E-01  Staphylococcus aureus s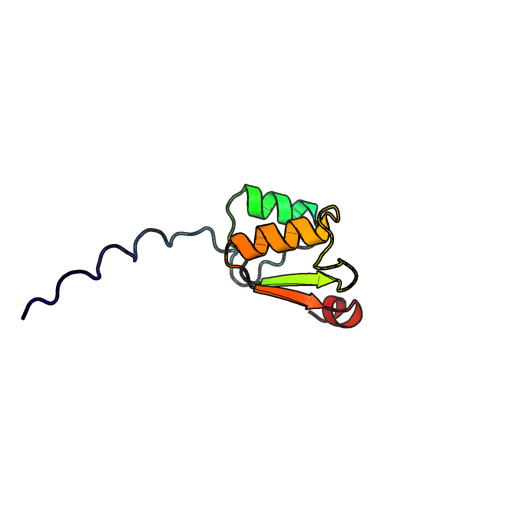ubsp. aureus MRSA252
  5f1o-assembly1_A  TM=4.474E-01  e=4.239E+00  Homo sapiens
  2a35-assembly1_B  TM=3.450E-01  e=5.948E+00  Pseudomonas aeruginosa PAO1

Foldseek 3Di:
DDPDDDDPPPPPPVQQEDPVPDDDDDLPSLVVCVVVRYQAAEAEAALVQPCPDPPRSRNVSQVSNVVSVHHYDHDHPVVVVVD

Radius of gyration: 16.46 Å; Cα contacts (8 Å, |Δi|>4): 78; chains: 1; bounding box: 30×26×55 Å

pLDDT: mean 76.72, std 16.16, range [43.94, 91.44]

Secondary structure (DSSP, 8-state):
------SSSSSS----BPPTT----SHHHHHHHHHTTPBPSEEEEETTS-TT-SS-HHHHHHHHHHHTT-EEEEE-HHHHTT-

Solvent-accessible surface area (backbone atoms only — not comparable to full-atom values): 5424 Å² total; per-residue (Å²): 141,86,92,82,87,85,80,84,84,76,82,80,70,89,56,51,58,61,60,94,87,70,82,81,71,65,68,65,58,46,52,52,38,51,74,70,58,40,50,59,66,70,45,82,40,57,55,84,44,48,85,81,41,88,79,42,69,61,29,47,48,49,52,56,44,38,74,74,71,19,48,75,45,73,32,54,68,72,58,61,79,71,112

Mean predicted aligned error: 10.8 Å